Protein AF-A0A6N3CL19-F1 (afdb_monomer)

Foldseek 3Di:
DAQDLLNDDPVRNVCLVVLHFDKDKDKDFDADPVRHTPPPPPDPDPDRIDMDIDGLVCLCVVQVVDDDDPVSNVRSVVVNSHYYDSVDDDDPVSVVVSVCSVCVPPDVVVVVVVVVVVVCCCVVPVLVVVLVVLVVVCVVVVHDFDKDWDQDPPPRDIDIDTDSVVSCCVVPPD

pLDDT: mean 84.73, std 9.91, range [48.44, 96.06]

Mean predicted aligned error: 12.78 Å

Structure (mmCIF, N/CA/C/O backbone):
data_AF-A0A6N3CL19-F1
#
_entry.id   AF-A0A6N3CL19-F1
#
loop_
_atom_site.group_PDB
_atom_site.id
_atom_site.type_symbol
_atom_site.label_atom_id
_atom_site.label_alt_id
_atom_site.label_comp_id
_atom_site.label_asym_id
_atom_site.label_entity_id
_atom_site.label_seq_id
_atom_site.pdbx_PDB_ins_code
_atom_site.Cartn_x
_atom_site.Cartn_y
_atom_site.Cartn_z
_atom_site.occupancy
_atom_site.B_iso_or_equiv
_atom_site.auth_seq_id
_atom_site.auth_comp_id
_atom_site.auth_asym_id
_atom_site.auth_atom_id
_atom_site.pdbx_PDB_model_num
ATOM 1 N N . MET A 1 1 ? 19.481 2.652 -10.057 1.00 62.16 1 MET A N 1
ATOM 2 C CA . MET A 1 1 ? 19.976 1.278 -9.826 1.00 62.16 1 MET A CA 1
ATOM 3 C C . MET A 1 1 ? 18.760 0.384 -9.927 1.00 62.16 1 MET A C 1
ATOM 5 O O . MET A 1 1 ? 17.773 0.725 -9.287 1.00 62.16 1 MET A O 1
ATOM 9 N N . LYS A 1 2 ? 18.801 -0.671 -10.753 1.00 81.31 2 LYS A N 1
ATOM 10 C CA . LYS A 1 2 ? 17.623 -1.513 -11.008 1.00 81.31 2 LYS A CA 1
ATOM 11 C C . LYS A 1 2 ? 17.174 -2.176 -9.717 1.00 81.31 2 LYS A C 1
ATOM 13 O O . LYS A 1 2 ? 17.989 -2.831 -9.064 1.00 81.31 2 LYS A O 1
ATOM 18 N N . LYS A 1 3 ? 15.902 -1.977 -9.376 1.00 84.69 3 LYS A N 1
ATOM 19 C CA . LYS A 1 3 ? 15.283 -2.541 -8.180 1.00 84.69 3 LYS A CA 1
ATOM 20 C C . LYS A 1 3 ? 15.328 -4.067 -8.266 1.00 84.69 3 LYS A C 1
ATOM 22 O O . LYS A 1 3 ? 14.957 -4.630 -9.297 1.00 84.69 3 LYS A O 1
ATOM 27 N N . GLN A 1 4 ? 15.846 -4.721 -7.230 1.00 90.12 4 GLN A N 1
ATOM 28 C CA . GLN A 1 4 ? 15.968 -6.178 -7.166 1.00 90.12 4 GLN A CA 1
ATOM 29 C C . GLN A 1 4 ? 14.757 -6.797 -6.460 1.00 90.12 4 GLN A C 1
ATOM 31 O O . GLN A 1 4 ? 13.975 -6.102 -5.819 1.00 90.12 4 GLN A O 1
ATOM 36 N N . LEU A 1 5 ? 14.623 -8.126 -6.543 1.00 90.38 5 LEU A N 1
ATOM 37 C CA . LEU A 1 5 ? 13.527 -8.871 -5.910 1.00 90.38 5 LEU A CA 1
ATOM 38 C C . LEU A 1 5 ? 13.404 -8.583 -4.405 1.00 90.38 5 LEU A C 1
ATOM 40 O O . LEU A 1 5 ? 12.307 -8.364 -3.908 1.00 90.38 5 LEU A O 1
ATOM 44 N N . PHE A 1 6 ? 14.527 -8.551 -3.685 1.00 91.56 6 PHE A N 1
ATOM 45 C CA . PHE A 1 6 ? 14.545 -8.310 -2.237 1.00 91.56 6 PHE A CA 1
ATOM 46 C C . PHE A 1 6 ? 14.320 -6.841 -1.851 1.00 91.56 6 PHE A C 1
ATOM 48 O O . PHE A 1 6 ? 14.106 -6.558 -0.678 1.00 91.56 6 PHE A O 1
ATOM 55 N N . ASP A 1 7 ? 14.313 -5.927 -2.826 1.00 89.81 7 ASP A N 1
ATOM 56 C CA . ASP A 1 7 ? 14.002 -4.511 -2.608 1.00 89.81 7 ASP A CA 1
ATOM 57 C C . ASP A 1 7 ? 12.496 -4.219 -2.755 1.00 89.81 7 ASP A C 1
ATOM 59 O O . ASP A 1 7 ? 12.067 -3.079 -2.559 1.00 89.81 7 ASP A O 1
ATOM 63 N N . LEU A 1 8 ? 11.687 -5.207 -3.161 1.00 88.62 8 LEU A N 1
ATOM 64 C CA . LEU A 1 8 ? 10.243 -5.044 -3.328 1.00 88.62 8 LEU A CA 1
ATOM 65 C C . LEU A 1 8 ? 9.531 -4.935 -1.983 1.00 88.62 8 LEU A C 1
ATOM 67 O O . LEU A 1 8 ? 9.818 -5.686 -1.049 1.00 88.62 8 LEU A O 1
ATOM 71 N N . THR A 1 9 ? 8.533 -4.058 -1.912 1.00 89.69 9 THR A N 1
ATOM 72 C CA . THR A 1 9 ? 7.544 -4.088 -0.830 1.00 89.69 9 THR A CA 1
ATOM 73 C C . THR A 1 9 ? 6.651 -5.324 -0.958 1.00 89.69 9 THR A C 1
ATOM 75 O O . THR A 1 9 ? 6.574 -5.950 -2.016 1.00 89.69 9 THR A O 1
ATOM 78 N N . ILE A 1 10 ? 5.926 -5.665 0.113 1.00 86.44 10 ILE A N 1
ATOM 79 C CA . ILE A 1 10 ? 4.959 -6.777 0.096 1.00 86.44 10 ILE A CA 1
ATOM 80 C C . ILE A 1 10 ? 3.897 -6.561 -0.993 1.00 86.44 10 ILE A C 1
ATOM 82 O O . ILE A 1 10 ? 3.497 -7.514 -1.659 1.00 86.44 10 ILE A O 1
ATOM 86 N N . GLU A 1 11 ? 3.463 -5.318 -1.202 1.00 86.25 11 GLU A N 1
ATOM 87 C CA . GLU A 1 11 ? 2.493 -4.955 -2.238 1.00 86.25 11 GLU A CA 1
ATOM 88 C C . GLU A 1 11 ? 3.056 -5.175 -3.647 1.00 86.25 11 GLU A C 1
ATOM 90 O O . GLU A 1 11 ? 2.418 -5.832 -4.472 1.00 86.25 11 GLU A O 1
ATOM 95 N N . GLU A 1 12 ? 4.272 -4.696 -3.915 1.00 86.12 12 GLU A N 1
ATOM 96 C CA . GLU A 1 12 ? 4.930 -4.877 -5.212 1.00 86.12 12 GLU A CA 1
ATOM 97 C C . GLU A 1 12 ? 5.201 -6.358 -5.494 1.00 86.12 12 GLU A C 1
ATOM 99 O O . GLU A 1 12 ? 4.918 -6.846 -6.585 1.00 86.12 12 GLU A O 1
ATOM 104 N N . PHE A 1 13 ? 5.685 -7.103 -4.498 1.00 89.12 13 PHE A N 1
ATOM 105 C CA . PHE A 1 13 ? 5.907 -8.541 -4.616 1.00 89.12 13 PHE A CA 1
ATOM 106 C C . PHE A 1 13 ? 4.602 -9.306 -4.878 1.00 89.12 13 PHE A C 1
ATOM 108 O O . PHE A 1 13 ? 4.554 -10.172 -5.750 1.00 89.12 13 PHE A O 1
ATOM 115 N N . THR A 1 14 ? 3.519 -8.958 -4.177 1.00 86.19 14 THR A N 1
ATOM 116 C CA . THR A 1 14 ? 2.190 -9.549 -4.410 1.00 86.19 14 THR A CA 1
ATOM 117 C C . THR A 1 14 ? 1.690 -9.241 -5.819 1.00 86.19 14 THR A C 1
ATOM 119 O O . THR A 1 14 ? 1.137 -10.117 -6.480 1.00 86.19 14 THR A O 1
ATOM 122 N N . SER A 1 15 ? 1.935 -8.023 -6.302 1.00 84.31 15 SER A N 1
ATOM 123 C CA . SER A 1 15 ? 1.585 -7.603 -7.660 1.00 84.31 15 SER A CA 1
ATOM 124 C C . SER A 1 15 ? 2.305 -8.461 -8.708 1.00 84.31 15 SER A C 1
ATOM 126 O O . SER A 1 15 ? 1.658 -8.983 -9.613 1.00 84.31 15 SER A O 1
ATOM 128 N N . VAL A 1 16 ? 3.602 -8.739 -8.517 1.00 88.50 16 VAL A N 1
ATOM 129 C CA . VAL A 1 16 ? 4.371 -9.665 -9.373 1.00 88.50 16 VAL A CA 1
ATOM 130 C C . VAL A 1 16 ? 3.780 -11.083 -9.357 1.00 88.50 16 VAL A C 1
ATOM 132 O O . VAL A 1 16 ? 3.646 -11.702 -10.408 1.00 88.50 16 VAL A O 1
ATOM 135 N N . LEU A 1 17 ? 3.383 -11.607 -8.191 1.00 86.44 17 LEU A N 1
ATOM 136 C CA . LEU A 1 17 ? 2.786 -12.951 -8.088 1.00 86.44 17 LEU A CA 1
ATOM 137 C C . LEU A 1 17 ? 1.425 -13.081 -8.782 1.00 86.44 17 LEU A C 1
ATOM 139 O O . LEU A 1 17 ? 1.060 -14.177 -9.209 1.00 86.44 17 LEU A O 1
ATOM 143 N N . LEU A 1 18 ? 0.668 -11.988 -8.852 1.00 85.88 18 LEU A N 1
ATOM 144 C CA . LEU A 1 18 ? -0.665 -11.943 -9.450 1.00 85.88 18 LEU A CA 1
ATOM 145 C C . LEU A 1 18 ? -0.651 -11.520 -10.925 1.00 85.88 18 LEU A C 1
ATOM 147 O O . LEU A 1 18 ? -1.726 -11.358 -11.499 1.00 85.88 18 LEU A O 1
ATOM 151 N N . ASP A 1 19 ? 0.533 -11.341 -11.523 1.00 83.06 19 ASP A N 1
ATOM 152 C CA . ASP A 1 19 ? 0.699 -10.779 -12.872 1.00 83.06 19 ASP A CA 1
ATOM 153 C C . ASP A 1 19 ? -0.009 -9.415 -13.021 1.00 83.06 19 ASP A C 1
ATOM 155 O O . ASP A 1 19 ? -0.608 -9.075 -14.041 1.00 83.06 19 ASP A O 1
ATOM 159 N N . TYR A 1 20 ? 0.018 -8.632 -11.940 1.00 83.44 20 TYR A N 1
ATOM 160 C CA . TYR A 1 20 ? -0.550 -7.296 -11.873 1.00 83.44 20 TYR A CA 1
ATOM 161 C C . TYR A 1 20 ? 0.582 -6.273 -11.945 1.00 83.44 20 TYR A C 1
ATOM 163 O O . TYR A 1 20 ? 1.428 -6.201 -11.057 1.00 83.44 20 TYR A O 1
ATOM 171 N N . GLN A 1 21 ? 0.613 -5.474 -13.010 1.00 83.50 21 GLN A N 1
ATOM 172 C CA . GLN A 1 21 ? 1.637 -4.444 -13.181 1.00 83.50 21 GLN A CA 1
ATOM 173 C C . GLN A 1 21 ? 1.101 -3.077 -12.749 1.00 83.50 21 GLN A C 1
ATOM 175 O O . GLN A 1 21 ? -0.001 -2.701 -13.164 1.00 83.50 21 GLN A O 1
ATOM 180 N N . PRO A 1 22 ? 1.862 -2.296 -11.962 1.00 84.12 22 PRO A N 1
ATOM 181 C CA . PRO A 1 22 ? 1.467 -0.934 -11.645 1.00 84.12 22 PRO A CA 1
ATOM 182 C C . PRO A 1 22 ? 1.452 -0.073 -12.911 1.00 84.12 22 PRO A C 1
ATOM 184 O O . PRO A 1 22 ? 2.225 -0.284 -13.851 1.00 84.12 22 PRO A O 1
ATOM 187 N N . THR A 1 23 ? 0.584 0.937 -12.919 1.00 88.94 23 THR A N 1
ATOM 188 C CA . THR A 1 23 ? 0.636 1.980 -13.947 1.00 88.94 23 THR A CA 1
ATOM 189 C C . THR A 1 23 ? 1.804 2.906 -13.637 1.00 88.94 23 THR A C 1
ATOM 191 O O . THR A 1 23 ? 1.820 3.569 -12.604 1.00 88.94 23 THR A O 1
ATOM 194 N N . LEU A 1 24 ? 2.779 2.937 -14.536 1.00 88.62 24 LEU A N 1
ATOM 195 C CA . LEU A 1 24 ? 3.920 3.835 -14.487 1.00 88.62 24 LEU A CA 1
ATOM 196 C C . LEU A 1 24 ? 3.595 5.119 -15.253 1.00 88.62 24 LEU A C 1
ATOM 198 O O . LEU A 1 24 ? 2.900 5.085 -16.271 1.00 88.62 24 LEU A O 1
ATOM 202 N N . GLU A 1 25 ? 4.121 6.242 -14.774 1.00 89.75 25 GLU A N 1
ATOM 203 C CA . GLU A 1 25 ? 3.965 7.553 -15.400 1.00 89.75 25 GLU A CA 1
ATOM 204 C C . GLU A 1 25 ? 5.341 8.164 -15.671 1.00 89.75 25 GLU A C 1
ATOM 206 O O . GLU A 1 25 ? 6.195 8.209 -14.786 1.00 89.75 25 GLU A O 1
ATOM 211 N N . LEU A 1 26 ? 5.552 8.625 -16.905 1.00 85.69 26 LEU A N 1
ATOM 212 C CA . LEU A 1 26 ? 6.765 9.323 -17.312 1.00 85.69 26 LEU A CA 1
ATOM 213 C C . LEU A 1 26 ? 6.391 10.585 -18.089 1.00 85.69 26 LEU A C 1
ATOM 215 O O . LEU A 1 26 ? 5.736 10.501 -19.130 1.00 85.69 26 LEU A O 1
ATOM 219 N N . SER A 1 27 ? 6.862 11.731 -17.603 1.00 84.94 27 SER A N 1
ATOM 220 C CA . SER A 1 27 ? 6.731 13.027 -18.271 1.00 84.94 27 SER A CA 1
ATOM 221 C C 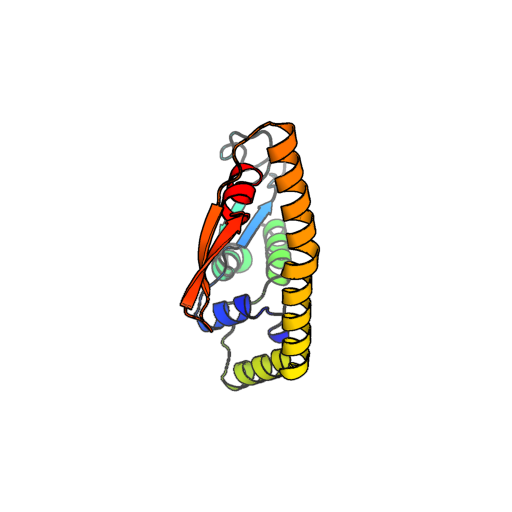. SER A 1 27 ? 8.060 13.442 -18.891 1.00 84.94 27 SER A C 1
ATOM 223 O O . SER A 1 27 ? 9.112 13.317 -18.262 1.00 84.94 27 SER A O 1
ATOM 225 N N . PHE A 1 28 ? 8.031 13.901 -20.141 1.00 78.94 28 PHE A N 1
ATOM 226 C CA . PHE A 1 28 ? 9.220 14.397 -20.834 1.00 78.94 28 PHE A CA 1
ATOM 227 C C . PHE A 1 28 ? 8.880 15.432 -21.908 1.00 78.94 28 PHE A C 1
ATOM 229 O O . PHE A 1 28 ? 7.806 15.413 -22.510 1.00 78.94 28 PHE A O 1
ATOM 236 N N . CYS A 1 29 ? 9.841 16.309 -22.198 1.00 78.94 29 CYS A N 1
ATOM 237 C CA . CYS A 1 29 ? 9.750 17.283 -23.282 1.00 78.94 29 CYS A CA 1
ATOM 238 C C . CYS A 1 29 ? 10.356 16.707 -24.572 1.00 78.94 29 CYS A C 1
ATOM 240 O O . CYS A 1 29 ? 11.391 16.039 -24.540 1.00 78.94 29 CYS A O 1
ATOM 242 N N . CYS A 1 30 ? 9.747 16.982 -25.727 1.00 72.81 30 CYS A N 1
ATOM 243 C CA . CYS A 1 30 ? 10.275 16.580 -27.033 1.00 72.81 30 CYS A CA 1
ATOM 244 C C . CYS A 1 30 ? 10.461 17.794 -27.934 1.00 72.81 30 CYS A C 1
ATOM 246 O O . CYS A 1 30 ? 9.495 18.496 -28.221 1.00 72.81 30 CYS A O 1
ATOM 248 N N . TYR A 1 31 ? 11.681 17.982 -28.434 1.00 75.50 31 TYR A N 1
ATOM 249 C CA . TYR A 1 31 ? 12.041 19.078 -29.329 1.00 75.50 31 TYR A CA 1
ATOM 250 C C . TYR A 1 31 ? 12.504 18.542 -30.686 1.00 75.50 31 TYR A C 1
ATOM 252 O O . TYR A 1 31 ? 13.150 17.495 -30.761 1.00 75.50 31 TYR A O 1
ATOM 260 N N . ASP A 1 32 ? 12.153 19.247 -31.761 1.00 75.69 32 ASP A N 1
ATOM 261 C CA . ASP A 1 32 ? 12.652 18.970 -33.107 1.00 75.69 32 ASP A CA 1
ATOM 262 C C . ASP A 1 32 ? 14.110 19.433 -33.263 1.00 75.69 32 ASP A C 1
ATOM 264 O O . ASP A 1 32 ? 14.690 20.068 -32.381 1.00 75.69 32 ASP A O 1
ATOM 268 N N . GLU A 1 33 ? 14.721 19.139 -34.412 1.00 75.94 33 GLU A N 1
ATOM 269 C CA . GLU A 1 33 ? 16.108 19.535 -34.710 1.00 75.94 33 GLU A CA 1
ATOM 270 C C . GLU A 1 33 ? 16.331 21.059 -34.705 1.00 75.94 33 GLU A C 1
ATOM 272 O O . GLU A 1 33 ? 17.468 21.525 -34.653 1.00 75.94 33 GLU A O 1
ATOM 277 N N . LYS A 1 34 ? 15.254 21.847 -34.770 1.00 79.81 34 LYS A N 1
ATOM 278 C CA . LYS A 1 34 ? 15.266 23.312 -34.734 1.00 79.81 34 LYS A CA 1
ATOM 279 C C . LYS A 1 34 ? 14.952 23.856 -33.333 1.00 79.81 34 LYS A C 1
ATOM 281 O O . LYS A 1 34 ? 14.892 25.073 -33.175 1.00 79.81 34 LYS A O 1
ATOM 286 N N . GLY A 1 35 ? 14.770 22.984 -32.338 1.00 71.31 35 GLY A N 1
ATOM 287 C CA . GLY A 1 35 ? 14.434 23.339 -30.962 1.00 71.31 35 GLY A CA 1
ATOM 288 C C . GLY A 1 35 ? 12.957 23.667 -30.731 1.00 71.31 35 GLY A C 1
ATOM 289 O O . GLY A 1 35 ? 12.623 24.210 -29.684 1.00 71.31 35 GLY A O 1
ATOM 290 N N . ASN A 1 36 ? 12.060 23.366 -31.675 1.00 74.69 36 ASN A N 1
ATOM 291 C CA . ASN A 1 36 ? 10.623 23.568 -31.486 1.00 74.69 36 ASN A CA 1
ATOM 292 C C . ASN A 1 36 ? 9.999 22.369 -30.776 1.00 74.69 36 ASN A C 1
ATOM 294 O O . ASN A 1 36 ? 10.254 21.223 -31.142 1.00 74.69 36 ASN A O 1
ATOM 298 N N . PHE A 1 37 ? 9.120 22.630 -29.812 1.00 70.25 37 PHE A N 1
ATOM 299 C CA . PHE A 1 37 ? 8.378 21.585 -29.117 1.00 70.25 37 PHE A CA 1
ATOM 300 C C . PHE A 1 37 ? 7.458 20.799 -30.072 1.00 70.25 37 PHE A C 1
ATOM 302 O O . PHE A 1 37 ? 6.613 21.380 -30.759 1.00 70.25 37 PHE A O 1
ATOM 309 N N . ILE A 1 38 ? 7.617 19.472 -30.109 1.00 67.12 38 ILE A N 1
ATOM 310 C CA . ILE A 1 38 ? 6.979 18.573 -31.090 1.00 67.12 38 ILE A CA 1
ATOM 311 C C . ILE A 1 38 ? 5.493 18.317 -30.775 1.00 67.12 38 ILE A C 1
ATOM 313 O O . ILE A 1 38 ? 4.726 18.032 -31.690 1.00 67.12 38 ILE A O 1
ATOM 317 N N . ASN A 1 39 ? 5.045 18.482 -29.523 1.00 61.69 39 ASN A N 1
ATOM 318 C CA . ASN A 1 39 ? 3.693 18.097 -29.082 1.00 61.69 39 ASN A CA 1
ATOM 319 C C . ASN A 1 39 ? 2.790 19.265 -28.651 1.00 61.69 39 ASN A C 1
ATOM 321 O O . ASN A 1 39 ? 1.880 19.091 -27.845 1.00 61.69 39 ASN A O 1
ATOM 325 N N . LYS A 1 40 ? 2.963 20.447 -29.255 1.00 53.50 40 LYS A N 1
ATOM 326 C CA . LYS A 1 40 ? 2.158 21.659 -28.985 1.00 53.50 40 LYS A CA 1
ATOM 327 C C . LYS A 1 40 ? 0.636 21.525 -29.215 1.00 53.50 40 LYS A C 1
ATOM 329 O O . LYS A 1 40 ? -0.085 22.476 -28.960 1.00 53.50 40 LYS A O 1
ATOM 334 N N . GLN A 1 41 ? 0.151 20.404 -29.762 1.00 49.31 41 GLN A N 1
ATOM 335 C CA . GLN A 1 41 ? -1.259 20.191 -30.135 1.00 49.31 41 GLN A CA 1
ATOM 336 C C . GLN A 1 41 ? -2.054 19.304 -29.159 1.00 49.31 41 GLN A C 1
ATOM 338 O O . GLN A 1 41 ? -3.243 19.105 -29.386 1.00 49.31 41 GLN A O 1
ATOM 343 N N . ILE A 1 42 ? -1.424 18.735 -28.122 1.00 51.56 42 ILE A N 1
ATOM 344 C CA . ILE A 1 42 ? -2.080 17.770 -27.211 1.00 51.56 42 ILE A CA 1
ATOM 345 C C . ILE A 1 42 ? -2.366 18.381 -25.831 1.00 51.56 42 ILE A C 1
ATOM 347 O O . ILE A 1 42 ? -3.273 17.928 -25.138 1.00 51.56 42 ILE A O 1
ATOM 351 N N . THR A 1 43 ? -1.642 19.427 -25.444 1.00 48.44 43 THR A N 1
ATOM 352 C CA . THR A 1 43 ? -1.803 20.098 -24.157 1.00 48.44 43 THR A CA 1
ATOM 353 C C . THR A 1 43 ? -2.340 21.515 -24.369 1.00 48.44 43 THR A C 1
ATOM 355 O O . THR A 1 43 ? -1.680 22.357 -24.968 1.00 48.44 43 THR A O 1
ATOM 358 N N . ASP A 1 44 ? -3.547 21.787 -23.862 1.00 51.03 44 ASP A N 1
ATOM 359 C CA . ASP A 1 44 ? -4.115 23.147 -23.748 1.00 51.03 44 ASP A CA 1
ATOM 360 C C . ASP A 1 44 ? -3.414 23.982 -22.647 1.00 51.03 44 ASP A C 1
ATOM 362 O O . ASP A 1 44 ? -3.819 25.106 -22.346 1.00 51.03 44 ASP A O 1
ATOM 366 N N . SER A 1 45 ? -2.380 23.428 -22.008 1.00 51.78 45 SER A N 1
ATOM 367 C CA . SER A 1 45 ? -1.620 24.025 -20.911 1.00 51.78 45 SER A CA 1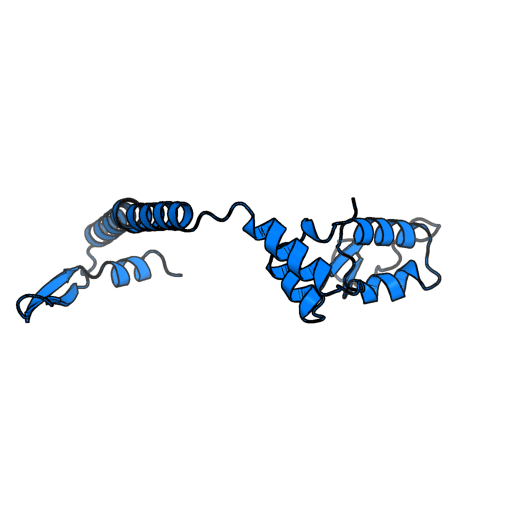
ATOM 368 C C . SER A 1 45 ? -0.315 24.664 -21.392 1.00 51.78 45 SER A C 1
ATOM 370 O O . SER A 1 45 ? 0.304 24.206 -22.349 1.00 51.78 45 SER A O 1
ATOM 372 N N . GLU A 1 46 ? 0.127 25.708 -20.685 1.00 55.06 46 GLU A N 1
ATOM 373 C CA . GLU A 1 46 ? 1.386 26.434 -20.932 1.00 55.06 46 GLU A CA 1
ATOM 374 C C . GLU A 1 46 ? 2.651 25.568 -20.736 1.00 55.06 46 GLU A C 1
ATOM 376 O O . GLU A 1 46 ? 3.741 25.979 -21.134 1.00 55.06 46 GLU A O 1
ATOM 381 N N . ASP A 1 47 ? 2.504 24.364 -20.176 1.00 55.56 47 ASP A N 1
ATOM 382 C CA . ASP A 1 47 ? 3.599 23.439 -19.893 1.00 55.56 47 ASP A CA 1
ATOM 383 C C . ASP A 1 47 ? 3.947 22.557 -21.109 1.00 55.56 47 ASP A C 1
ATOM 385 O O . ASP A 1 47 ? 3.133 21.775 -21.612 1.00 55.56 47 ASP A O 1
ATOM 389 N N . GLU A 1 48 ? 5.197 22.670 -21.573 1.00 67.12 48 GLU A N 1
ATOM 390 C CA . GLU A 1 48 ? 5.794 21.886 -22.666 1.00 67.12 48 GLU A CA 1
ATOM 391 C C . GLU A 1 48 ? 6.151 20.450 -22.227 1.00 67.12 48 GLU A C 1
ATOM 393 O O . GLU A 1 48 ? 7.281 19.994 -22.406 1.00 67.12 48 GLU A O 1
ATOM 398 N N . GLU A 1 49 ? 5.207 19.702 -21.657 1.00 72.00 49 GLU A N 1
ATOM 399 C CA . GLU A 1 49 ? 5.443 18.328 -21.197 1.00 72.00 49 GLU A CA 1
ATOM 400 C C . GLU A 1 49 ? 4.474 17.319 -21.814 1.00 72.00 49 GLU A C 1
ATOM 402 O O . GLU A 1 49 ? 3.286 17.568 -22.006 1.00 72.00 49 GLU A O 1
ATOM 407 N N . VAL A 1 50 ? 5.007 16.143 -22.145 1.00 75.31 50 VAL A N 1
ATOM 408 C CA . VAL A 1 50 ? 4.237 14.995 -22.624 1.00 75.31 50 VAL A CA 1
ATOM 409 C C . VAL A 1 50 ? 4.273 13.932 -21.543 1.00 75.31 50 VAL A C 1
ATOM 411 O O . VAL A 1 50 ? 5.334 13.373 -21.270 1.00 75.31 50 VAL A O 1
ATOM 414 N N . THR A 1 51 ? 3.115 13.622 -20.968 1.00 82.44 51 THR A N 1
ATOM 415 C CA . THR A 1 51 ? 2.969 12.539 -19.993 1.00 82.44 51 THR A CA 1
ATOM 416 C C . THR A 1 51 ? 2.483 11.271 -20.678 1.00 82.44 51 THR A C 1
ATOM 418 O O . THR A 1 51 ? 1.447 11.257 -21.344 1.00 82.44 51 THR A O 1
ATOM 421 N N . VAL A 1 52 ? 3.223 10.182 -20.492 1.00 83.31 52 VAL A N 1
ATOM 422 C CA . VAL A 1 52 ? 2.851 8.843 -20.953 1.00 83.31 52 VAL A CA 1
ATOM 423 C C . VAL A 1 52 ? 2.575 7.969 -19.738 1.00 83.31 52 VAL A C 1
ATOM 425 O O . VAL A 1 52 ? 3.334 7.984 -18.770 1.00 83.31 52 VAL A O 1
ATOM 428 N N . ARG A 1 53 ? 1.489 7.195 -19.803 1.00 88.94 53 ARG A N 1
ATOM 429 C CA . ARG A 1 53 ? 1.093 6.222 -18.782 1.00 88.94 53 ARG A CA 1
ATOM 430 C C . ARG A 1 53 ? 1.017 4.832 -19.394 1.00 88.94 53 ARG A C 1
ATOM 432 O O . ARG A 1 53 ? 0.508 4.687 -20.505 1.00 88.94 53 ARG A O 1
ATOM 439 N N . GLY A 1 54 ? 1.492 3.826 -18.674 1.00 88.94 54 GLY A N 1
ATOM 440 C CA . GLY A 1 54 ? 1.467 2.435 -19.127 1.00 88.94 54 GLY A CA 1
ATOM 441 C C . GLY A 1 54 ? 2.164 1.500 -18.150 1.00 88.94 54 GLY A C 1
ATOM 442 O O . GLY A 1 54 ? 2.708 1.941 -17.140 1.00 88.94 54 GLY A O 1
ATOM 443 N N . THR A 1 55 ? 2.149 0.204 -18.434 1.00 90.06 55 THR A N 1
ATOM 444 C CA . THR A 1 55 ? 2.867 -0.793 -17.629 1.00 90.06 55 THR A CA 1
ATOM 445 C C . THR A 1 55 ? 4.359 -0.826 -17.966 1.00 90.06 55 THR A C 1
ATOM 447 O O . THR A 1 55 ? 4.803 -0.253 -18.966 1.00 90.06 55 THR A O 1
ATOM 450 N N . TYR A 1 56 ? 5.155 -1.539 -17.162 1.00 88.12 56 TYR A N 1
ATOM 451 C CA . TYR A 1 56 ? 6.568 -1.776 -17.473 1.00 88.12 56 TYR A CA 1
ATOM 452 C C . TYR A 1 56 ? 6.736 -2.366 -18.881 1.00 88.12 56 TYR A C 1
ATOM 454 O O . TYR A 1 56 ? 7.526 -1.859 -19.687 1.00 88.12 56 TYR A O 1
ATOM 462 N N . SER A 1 57 ? 5.937 -3.386 -19.207 1.00 87.75 57 SER A N 1
ATOM 463 C CA . SER A 1 57 ? 5.973 -4.046 -20.512 1.00 87.75 57 SER A CA 1
ATOM 464 C C . SER A 1 57 ? 5.536 -3.109 -21.643 1.00 87.75 57 SER A C 1
ATOM 466 O O . SER A 1 57 ? 6.098 -3.187 -22.740 1.00 87.75 57 SER A O 1
ATOM 468 N N . ASP A 1 58 ? 4.584 -2.196 -21.410 1.00 89.75 58 ASP A N 1
ATOM 469 C CA . ASP A 1 58 ? 4.184 -1.189 -22.403 1.00 89.75 58 ASP A CA 1
ATOM 470 C C . ASP A 1 58 ? 5.358 -0.272 -22.754 1.00 89.75 58 ASP A C 1
ATOM 472 O O . ASP A 1 58 ? 5.691 -0.113 -23.933 1.00 89.75 58 ASP A O 1
ATOM 476 N N . PHE A 1 59 ? 6.042 0.273 -21.743 1.00 87.94 59 PHE A N 1
ATOM 477 C CA . PHE A 1 59 ? 7.211 1.130 -21.947 1.00 87.94 59 PHE A CA 1
ATOM 478 C C . PHE A 1 59 ? 8.353 0.381 -22.645 1.00 87.94 59 PHE A C 1
ATOM 480 O O . PHE A 1 59 ? 8.930 0.886 -23.616 1.00 87.94 59 PHE A O 1
ATOM 487 N N . TYR A 1 60 ? 8.655 -0.845 -22.207 1.00 85.94 60 TYR A N 1
ATOM 488 C CA . TYR A 1 60 ? 9.698 -1.669 -22.815 1.00 85.94 60 TYR A CA 1
ATOM 489 C C . TYR A 1 60 ? 9.406 -1.946 -24.299 1.00 85.94 60 TYR A C 1
ATOM 491 O O . TYR A 1 60 ? 10.257 -1.734 -25.173 1.00 85.94 60 TYR A O 1
ATOM 499 N N . ASN A 1 61 ? 8.182 -2.376 -24.617 1.00 86.94 61 ASN A N 1
ATOM 500 C CA . ASN A 1 61 ? 7.795 -2.726 -25.981 1.00 86.94 61 ASN A CA 1
ATOM 501 C C . ASN A 1 61 ? 7.661 -1.501 -26.898 1.00 86.94 61 ASN A C 1
ATOM 503 O O . ASN A 1 61 ? 8.025 -1.585 -28.076 1.00 86.94 61 ASN A O 1
ATOM 507 N N . ALA A 1 62 ? 7.147 -0.379 -26.390 1.00 83.69 62 ALA A N 1
ATOM 508 C CA . ALA A 1 62 ? 6.915 0.827 -27.180 1.00 83.69 62 ALA A CA 1
ATOM 509 C C . ALA A 1 62 ? 8.206 1.606 -27.464 1.00 83.69 62 ALA A C 1
ATOM 511 O O . ALA A 1 62 ? 8.401 2.046 -28.598 1.00 83.69 62 ALA A O 1
ATOM 512 N N . PHE A 1 63 ? 9.096 1.739 -26.476 1.00 82.00 63 PHE A N 1
ATOM 513 C CA . PHE A 1 63 ? 10.252 2.634 -26.572 1.00 82.00 63 PHE A CA 1
ATOM 514 C C . PHE A 1 63 ? 11.595 1.910 -26.652 1.00 82.00 63 PHE A C 1
ATOM 516 O O . PHE A 1 63 ? 12.513 2.419 -27.283 1.00 82.00 63 PHE A O 1
ATOM 523 N N . LEU A 1 64 ? 11.764 0.726 -26.057 1.00 80.88 64 LEU A N 1
ATOM 524 C CA . LEU A 1 64 ? 13.074 0.057 -26.070 1.00 80.88 64 LEU A CA 1
ATOM 525 C C . LEU A 1 64 ? 13.214 -0.972 -27.196 1.00 80.88 64 LEU A C 1
ATOM 527 O O . LEU A 1 64 ? 14.296 -1.085 -27.785 1.00 80.88 64 LEU A O 1
ATOM 531 N N . LYS A 1 65 ? 12.132 -1.695 -27.510 1.00 80.06 65 LYS A N 1
ATOM 532 C CA . LYS A 1 65 ? 12.102 -2.748 -28.540 1.00 80.06 65 LYS A CA 1
ATOM 533 C C . LYS A 1 65 ? 11.892 -2.211 -29.958 1.00 80.06 65 LYS A C 1
ATOM 535 O O . LYS A 1 65 ? 12.458 -2.756 -30.905 1.00 80.06 65 LYS A O 1
ATOM 540 N N . LYS A 1 66 ? 11.075 -1.167 -30.125 1.00 76.88 66 LYS A N 1
ATOM 541 C CA . LYS A 1 66 ? 10.824 -0.527 -31.427 1.00 76.88 66 LYS A CA 1
ATOM 542 C C . LYS A 1 66 ? 11.844 0.587 -31.709 1.00 76.88 66 LYS A C 1
ATOM 544 O O . LYS A 1 66 ? 12.402 1.150 -30.768 1.00 76.88 66 LYS A O 1
ATOM 549 N N . PRO A 1 67 ? 12.104 0.926 -32.987 1.00 70.19 67 PRO A N 1
ATOM 550 C CA . PRO A 1 67 ? 12.932 2.077 -33.330 1.00 70.19 67 PRO A CA 1
ATOM 551 C C . PRO A 1 67 ? 12.327 3.361 -32.752 1.00 70.19 67 PRO A C 1
ATOM 553 O O . PRO A 1 67 ? 11.174 3.681 -33.036 1.00 70.19 67 PRO A O 1
ATOM 556 N N . CYS A 1 68 ? 13.103 4.095 -31.962 1.00 71.38 68 CYS A N 1
ATOM 557 C CA . CYS A 1 68 ? 12.725 5.392 -31.411 1.00 71.38 68 CYS A CA 1
ATOM 558 C C . CYS A 1 68 ? 13.945 6.327 -31.384 1.00 71.38 68 CYS A C 1
ATOM 560 O O . CYS A 1 68 ? 15.072 5.904 -31.658 1.00 71.38 68 CYS A O 1
ATOM 562 N N . ASN A 1 69 ? 13.718 7.605 -31.073 1.00 78.69 69 ASN A N 1
ATOM 563 C CA . ASN A 1 69 ? 14.791 8.580 -30.885 1.00 78.69 69 ASN A CA 1
ATOM 564 C C . ASN A 1 69 ? 15.731 8.134 -29.745 1.00 78.69 69 ASN A C 1
ATOM 566 O O . ASN A 1 69 ? 15.258 7.763 -28.672 1.00 78.69 69 ASN A O 1
ATOM 570 N N . ASN A 1 70 ? 17.050 8.202 -29.958 1.00 79.75 70 ASN A N 1
ATOM 571 C CA . ASN A 1 70 ? 18.045 7.743 -28.980 1.00 79.75 70 ASN A CA 1
ATOM 572 C C . ASN A 1 70 ? 17.927 8.442 -27.614 1.00 79.75 70 ASN A C 1
ATOM 574 O O . ASN A 1 70 ? 18.087 7.776 -26.597 1.00 79.75 70 ASN A O 1
ATOM 578 N N . GLY A 1 71 ? 17.594 9.737 -27.572 1.00 77.75 71 GLY A N 1
ATOM 579 C CA . GLY A 1 71 ? 17.404 10.470 -26.317 1.00 77.75 71 GLY A CA 1
ATOM 580 C C . GLY A 1 71 ? 16.178 9.988 -25.539 1.00 77.75 71 GLY A C 1
ATOM 581 O O . GLY A 1 71 ? 16.263 9.740 -24.340 1.00 77.75 71 GLY A O 1
ATOM 582 N N . VAL A 1 72 ? 15.058 9.748 -26.231 1.00 79.19 72 VAL A N 1
ATOM 583 C CA . VAL A 1 72 ? 13.856 9.142 -25.623 1.00 79.19 72 VAL A CA 1
ATOM 584 C C . VAL A 1 72 ? 14.161 7.723 -25.143 1.00 79.19 72 VAL A C 1
ATOM 586 O O . VAL A 1 72 ? 13.751 7.334 -24.053 1.00 79.19 72 VAL A O 1
ATOM 589 N N . LYS A 1 73 ? 14.934 6.958 -25.920 1.00 84.00 73 LYS A N 1
ATOM 590 C CA . LYS A 1 73 ? 15.362 5.609 -25.544 1.00 84.00 73 LYS A CA 1
ATOM 591 C C . LYS A 1 73 ? 16.178 5.603 -24.258 1.00 84.00 73 LYS A C 1
ATOM 593 O O . LYS A 1 73 ? 15.937 4.767 -23.395 1.00 84.00 73 LYS A O 1
ATOM 598 N N . GLU A 1 74 ? 17.148 6.504 -24.136 1.00 85.25 74 GLU A N 1
ATOM 599 C CA . GLU A 1 74 ? 17.992 6.625 -22.946 1.00 85.25 74 GLU A CA 1
ATOM 600 C C . GLU A 1 74 ? 17.191 7.093 -21.730 1.00 85.25 74 GLU A C 1
ATOM 602 O O . GLU A 1 74 ? 17.342 6.507 -20.659 1.00 85.25 74 GLU A O 1
ATOM 607 N N . ALA A 1 75 ? 16.287 8.062 -21.903 1.00 84.00 75 ALA A N 1
ATOM 608 C CA . ALA A 1 75 ? 15.402 8.531 -20.839 1.00 84.00 75 ALA A CA 1
ATOM 609 C C . ALA A 1 75 ? 14.479 7.413 -20.327 1.00 84.00 75 ALA A C 1
ATOM 611 O O . ALA A 1 75 ? 14.446 7.137 -19.127 1.00 84.00 75 ALA A O 1
ATOM 612 N N . VAL A 1 76 ? 13.792 6.703 -21.232 1.00 87.12 76 VAL A N 1
ATOM 613 C CA . VAL A 1 76 ? 12.920 5.576 -20.865 1.00 87.12 76 VAL A CA 1
ATOM 614 C C . VAL A 1 76 ? 13.730 4.430 -20.269 1.00 87.12 76 VAL A C 1
ATOM 616 O O . VAL A 1 76 ? 13.293 3.810 -19.307 1.00 87.12 76 VAL A O 1
ATOM 619 N N . LYS A 1 77 ? 14.931 4.150 -20.784 1.00 87.38 77 LYS A N 1
ATOM 620 C CA . LYS A 1 77 ? 15.804 3.129 -20.199 1.00 87.38 77 LYS A CA 1
ATOM 621 C C . LYS A 1 77 ? 16.200 3.491 -18.768 1.00 87.38 77 LYS A C 1
ATOM 623 O O . LYS A 1 77 ? 16.074 2.647 -17.893 1.00 87.38 77 LYS A O 1
ATOM 628 N N . GLY A 1 78 ? 16.630 4.729 -18.521 1.00 87.19 78 GLY A N 1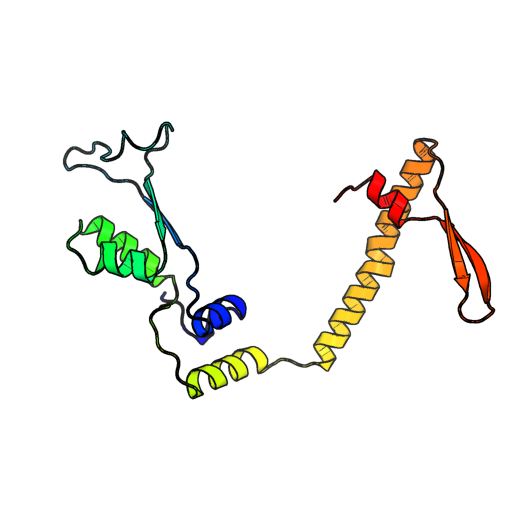
ATOM 629 C CA . GLY A 1 78 ? 16.966 5.199 -17.176 1.00 87.19 78 GLY A CA 1
ATOM 630 C C . GLY A 1 78 ? 15.778 5.123 -16.215 1.00 87.19 78 GLY A C 1
ATOM 631 O O . GLY A 1 78 ? 15.945 4.712 -15.068 1.00 87.19 78 GLY A O 1
ATOM 632 N N . PHE A 1 79 ? 14.578 5.443 -16.707 1.00 88.25 79 PHE A N 1
ATOM 633 C CA . PHE A 1 79 ? 13.328 5.279 -15.970 1.00 88.25 79 PHE A CA 1
ATOM 634 C C . PHE A 1 79 ? 13.030 3.809 -15.646 1.00 88.25 79 PHE A C 1
ATOM 636 O O . PHE A 1 79 ? 12.768 3.470 -14.499 1.00 88.25 79 PHE A O 1
ATOM 643 N N . LEU A 1 80 ? 13.123 2.894 -16.611 1.00 88.31 80 LEU A N 1
ATOM 644 C CA . LEU A 1 80 ? 12.885 1.470 -16.353 1.00 88.31 80 LEU A CA 1
ATOM 645 C C . LEU A 1 80 ? 13.984 0.834 -15.486 1.00 88.31 80 LEU A C 1
ATOM 647 O O . LEU A 1 80 ? 13.695 -0.077 -14.717 1.00 88.31 80 LEU A O 1
ATOM 651 N 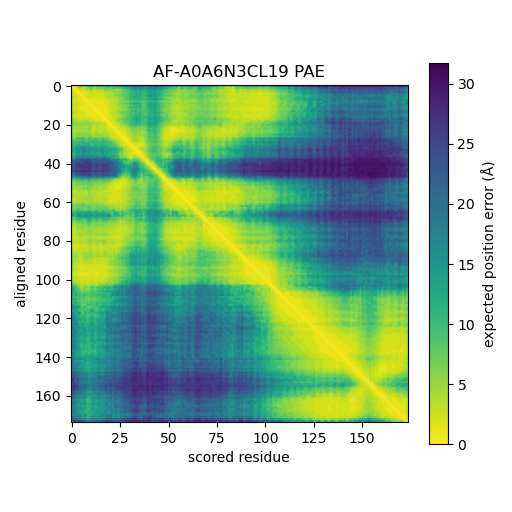N . ASP A 1 81 ? 15.216 1.345 -15.539 1.00 86.69 81 ASP A N 1
ATOM 652 C CA . ASP A 1 81 ? 16.337 0.941 -14.679 1.00 86.69 81 ASP A CA 1
ATOM 653 C C . ASP A 1 81 ? 16.195 1.439 -13.223 1.00 86.69 81 ASP A C 1
ATOM 655 O O . ASP A 1 81 ? 17.058 1.142 -12.392 1.00 86.69 81 ASP A O 1
ATOM 659 N N . SER A 1 82 ? 15.149 2.197 -12.875 1.00 84.81 82 SER A N 1
ATOM 660 C CA . SER A 1 82 ? 14.762 2.459 -11.478 1.00 84.81 82 SER A CA 1
ATOM 661 C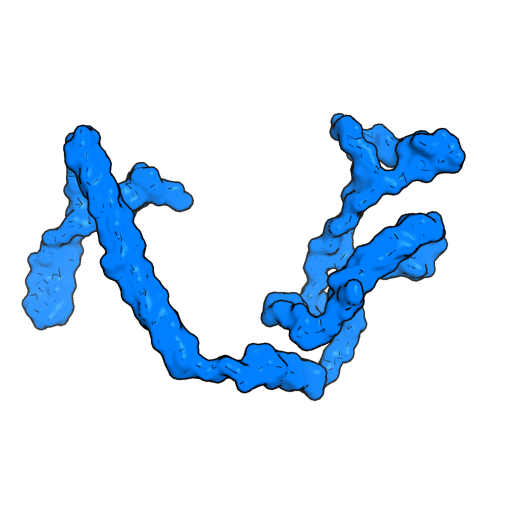 C . SER A 1 82 ? 13.581 1.607 -11.006 1.00 84.81 82 SER A C 1
ATOM 663 O O . SER A 1 82 ? 13.306 1.569 -9.808 1.00 84.81 82 SER A O 1
ATOM 665 N N . HIS A 1 83 ? 12.925 0.883 -11.915 1.00 87.12 83 HIS A N 1
ATOM 666 C CA . HIS A 1 83 ? 11.764 0.048 -11.626 1.00 87.12 83 HIS A CA 1
ATOM 667 C C . HIS A 1 83 ? 12.126 -1.439 -11.622 1.00 87.12 83 HIS A C 1
ATOM 669 O O . HIS A 1 83 ? 13.174 -1.862 -12.122 1.00 87.12 83 HIS A O 1
ATOM 675 N N . PHE A 1 84 ? 11.253 -2.239 -11.014 1.00 88.00 84 PHE A N 1
ATOM 676 C CA . PHE A 1 84 ? 11.367 -3.689 -11.059 1.00 88.00 84 PHE A CA 1
ATOM 677 C C . PHE A 1 84 ? 10.960 -4.232 -12.430 1.00 88.00 84 PHE A C 1
ATOM 679 O O . PHE A 1 84 ? 10.145 -3.639 -13.134 1.00 88.00 84 PHE A O 1
ATOM 686 N N . ASP A 1 85 ? 11.541 -5.368 -12.797 1.00 86.44 85 ASP A N 1
ATOM 687 C CA . ASP A 1 85 ? 11.227 -6.076 -14.031 1.00 86.44 85 ASP A CA 1
ATOM 688 C C . ASP A 1 85 ? 10.010 -6.976 -13.828 1.00 86.44 85 ASP A C 1
ATOM 690 O O . ASP A 1 85 ? 10.131 -8.116 -13.379 1.00 86.44 85 ASP A O 1
ATOM 694 N N . TYR A 1 86 ? 8.828 -6.447 -14.127 1.00 83.50 86 TYR A N 1
ATOM 695 C CA . TYR A 1 86 ? 7.578 -7.178 -13.929 1.00 83.50 86 TYR A CA 1
ATOM 696 C C . TYR A 1 86 ? 7.385 -8.338 -14.923 1.00 83.50 86 TYR A C 1
ATOM 698 O O . TYR A 1 86 ? 6.530 -9.182 -14.686 1.00 83.50 86 TYR A O 1
ATOM 706 N N . ASP A 1 87 ? 8.205 -8.437 -15.979 1.00 80.56 87 ASP A N 1
ATOM 707 C CA . ASP A 1 87 ? 8.208 -9.584 -16.900 1.00 80.56 87 ASP A CA 1
ATOM 708 C C . ASP A 1 87 ? 9.061 -10.762 -16.368 1.00 80.56 87 ASP A C 1
ATOM 710 O O . ASP A 1 87 ? 9.147 -11.825 -16.997 1.00 80.56 87 ASP A O 1
ATOM 714 N N . MET A 1 88 ? 9.723 -10.602 -15.214 1.00 83.50 88 MET A N 1
ATOM 715 C CA . MET A 1 88 ? 10.549 -11.646 -14.610 1.00 83.50 88 MET A CA 1
ATOM 716 C C . MET A 1 88 ? 9.692 -12.796 -14.068 1.00 83.50 88 MET A C 1
ATOM 718 O O . MET A 1 88 ? 8.825 -12.612 -13.219 1.00 83.50 88 MET A O 1
ATOM 722 N N . GLN A 1 89 ? 10.000 -14.023 -14.489 1.00 82.00 89 GLN A N 1
ATOM 723 C CA . GLN A 1 89 ? 9.357 -15.215 -13.940 1.00 82.00 89 GLN A CA 1
ATOM 724 C C . GLN A 1 89 ? 10.011 -15.629 -12.622 1.00 82.00 89 GLN A C 1
ATOM 726 O O . GLN A 1 89 ? 11.164 -16.062 -12.602 1.00 82.00 89 GLN A O 1
ATOM 731 N N . LEU A 1 90 ? 9.251 -15.535 -11.531 1.00 87.88 90 LEU A N 1
ATOM 732 C CA . LEU A 1 90 ? 9.671 -16.031 -10.224 1.00 87.88 90 LE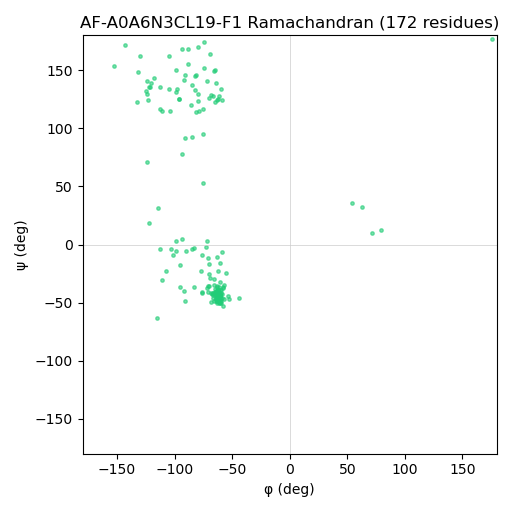U A CA 1
ATOM 733 C C . LEU A 1 90 ? 9.477 -17.540 -10.130 1.00 87.88 90 LEU A C 1
ATOM 735 O O . LEU A 1 90 ? 8.392 -18.067 -10.388 1.00 87.88 90 LEU A O 1
ATOM 739 N N . ASN A 1 91 ? 10.521 -18.244 -9.704 1.00 91.06 91 ASN A N 1
ATOM 740 C CA . ASN A 1 91 ? 10.392 -19.643 -9.333 1.00 91.06 91 ASN A CA 1
ATOM 741 C C . ASN A 1 91 ? 10.008 -19.776 -7.846 1.00 91.06 91 ASN A C 1
ATOM 743 O O . ASN A 1 91 ? 10.074 -18.836 -7.055 1.00 91.06 91 ASN A O 1
ATOM 747 N N . ARG A 1 92 ? 9.618 -20.987 -7.437 1.00 91.88 92 ARG A N 1
ATOM 748 C CA . ARG A 1 92 ? 9.175 -21.256 -6.061 1.00 91.88 92 ARG A CA 1
ATOM 749 C C . ARG A 1 92 ? 10.248 -20.963 -5.000 1.00 91.88 92 ARG A C 1
ATOM 751 O O . ARG A 1 92 ? 9.898 -20.586 -3.887 1.00 91.88 92 ARG A O 1
ATOM 758 N N . LEU A 1 93 ? 11.526 -21.156 -5.322 1.00 94.62 93 LEU A N 1
ATOM 759 C CA . LEU A 1 93 ? 12.632 -20.867 -4.410 1.00 94.62 93 LEU A CA 1
ATOM 760 C C . LEU A 1 93 ? 12.813 -19.354 -4.228 1.00 94.62 93 LEU A C 1
ATOM 762 O O . LEU A 1 93 ? 12.986 -18.912 -3.098 1.00 94.62 93 LEU A O 1
ATOM 766 N N . ASP A 1 94 ? 12.689 -18.567 -5.299 1.00 92.44 94 ASP A N 1
ATOM 767 C CA . ASP A 1 94 ? 12.748 -17.099 -5.237 1.00 92.44 94 ASP A CA 1
ATOM 768 C C . ASP A 1 94 ? 11.663 -16.543 -4.306 1.00 92.44 94 ASP A C 1
ATOM 770 O O . ASP A 1 94 ? 11.932 -15.683 -3.468 1.00 92.44 94 ASP A O 1
ATOM 774 N N . ILE A 1 95 ? 10.450 -17.099 -4.404 1.00 90.81 95 ILE A N 1
ATOM 775 C CA . ILE A 1 95 ? 9.311 -16.740 -3.551 1.00 90.81 95 ILE A CA 1
ATOM 776 C C . ILE A 1 95 ? 9.624 -17.020 -2.079 1.00 90.81 95 ILE A C 1
ATOM 778 O O . ILE A 1 95 ? 9.431 -16.150 -1.232 1.00 90.81 95 ILE A O 1
ATOM 782 N N . TYR A 1 96 ? 10.121 -18.219 -1.759 1.00 92.00 96 TYR A N 1
ATOM 783 C CA . TYR A 1 96 ? 10.453 -18.561 -0.375 1.00 92.00 96 TYR A CA 1
ATOM 784 C C . TYR A 1 96 ? 11.595 -17.714 0.177 1.00 92.00 96 TYR A C 1
ATOM 786 O O . TYR A 1 96 ? 11.493 -17.249 1.308 1.00 92.00 96 TYR A O 1
ATOM 794 N N . ASN A 1 97 ? 12.628 -17.456 -0.623 1.00 93.56 97 ASN A N 1
ATOM 795 C CA . ASN A 1 97 ? 13.746 -16.613 -0.214 1.00 93.56 97 ASN A CA 1
ATOM 796 C C . ASN A 1 97 ? 13.290 -15.177 0.075 1.00 93.56 97 ASN A C 1
ATOM 798 O O . ASN A 1 97 ? 13.763 -14.571 1.032 1.00 93.56 97 ASN A O 1
ATOM 802 N N . TYR A 1 98 ? 12.370 -14.622 -0.725 1.00 92.75 98 TYR A N 1
ATOM 803 C CA . TYR A 1 98 ? 11.817 -13.289 -0.472 1.00 92.75 98 TYR A CA 1
ATOM 804 C C . TYR A 1 98 ? 11.032 -13.249 0.845 1.00 92.75 98 TYR A C 1
ATOM 806 O O . TYR A 1 98 ? 11.247 -12.361 1.671 1.00 92.75 98 TYR A O 1
ATOM 814 N N . LEU A 1 99 ? 10.160 -14.238 1.068 1.00 89.69 99 LEU A N 1
ATOM 815 C CA . LEU A 1 99 ? 9.380 -14.332 2.302 1.00 89.69 99 LEU A CA 1
ATOM 816 C C . LEU A 1 99 ? 10.282 -14.502 3.525 1.00 89.69 99 LEU A C 1
ATOM 818 O O . LEU A 1 99 ? 10.069 -13.831 4.530 1.00 89.69 99 LEU A O 1
ATOM 822 N N . GLU A 1 100 ? 11.307 -15.348 3.448 1.00 91.06 100 GLU A N 1
ATOM 823 C CA . GLU A 1 100 ? 12.299 -15.493 4.514 1.00 91.06 100 GLU A CA 1
ATOM 824 C C . GLU A 1 100 ? 13.045 -14.177 4.755 1.00 91.06 100 GLU A C 1
ATOM 826 O O . GLU A 1 100 ? 13.169 -13.750 5.898 1.00 91.06 100 GLU A O 1
ATOM 831 N N . HIS A 1 101 ? 13.473 -13.484 3.696 1.00 91.69 101 HIS A N 1
ATOM 832 C CA . HIS A 1 101 ? 14.161 -12.201 3.810 1.00 91.69 101 HIS A CA 1
ATOM 833 C C . HIS A 1 101 ? 13.316 -11.156 4.552 1.00 91.69 101 HIS A C 1
ATOM 835 O O . HIS A 1 101 ? 13.775 -10.604 5.556 1.00 91.69 101 HIS A O 1
ATOM 841 N N . ILE A 1 102 ? 12.072 -10.930 4.111 1.00 87.81 102 ILE A N 1
ATOM 842 C CA . ILE A 1 102 ? 11.204 -9.885 4.673 1.00 87.81 102 ILE A CA 1
ATOM 843 C C . ILE A 1 102 ? 10.725 -10.224 6.095 1.00 87.81 102 ILE A C 1
ATOM 845 O O . ILE A 1 102 ? 10.449 -9.326 6.888 1.00 87.81 102 ILE A O 1
ATOM 849 N N . THR A 1 103 ? 10.664 -11.515 6.446 1.00 84.75 103 THR A N 1
ATOM 850 C CA . THR A 1 103 ? 10.228 -11.989 7.773 1.00 84.75 103 THR A CA 1
ATOM 851 C C . THR A 1 103 ? 11.375 -12.339 8.723 1.00 84.75 103 THR A C 1
ATOM 853 O O . THR A 1 103 ? 11.122 -12.597 9.898 1.00 84.75 103 THR A O 1
ATOM 856 N N . SER A 1 104 ? 12.630 -12.298 8.266 1.00 84.38 104 SER A N 1
ATOM 857 C CA . SER A 1 104 ? 13.813 -12.808 8.987 1.00 84.38 104 SER A CA 1
ATOM 858 C C . SER A 1 104 ? 14.018 -12.235 10.395 1.00 84.38 104 SER A C 1
ATOM 860 O O . SER A 1 104 ? 14.623 -12.884 11.244 1.00 84.38 104 SER A O 1
ATOM 862 N N . ASN A 1 105 ? 13.488 -11.040 10.664 1.00 80.44 105 ASN A N 1
ATOM 863 C CA . ASN A 1 105 ? 13.575 -10.361 11.959 1.00 80.44 105 ASN A CA 1
ATOM 864 C C . ASN A 1 105 ? 12.197 -10.025 12.551 1.00 80.44 105 ASN A C 1
ATOM 866 O O . ASN A 1 105 ? 12.078 -9.162 13.425 1.00 80.44 105 ASN A O 1
ATOM 870 N N . PHE A 1 106 ? 11.138 -10.685 12.075 1.00 81.44 106 PHE A N 1
ATOM 871 C CA . PHE A 1 106 ? 9.796 -10.482 12.600 1.00 81.44 106 PHE A CA 1
ATOM 872 C C . PHE A 1 106 ? 9.657 -11.170 13.962 1.00 81.44 106 PHE A C 1
AT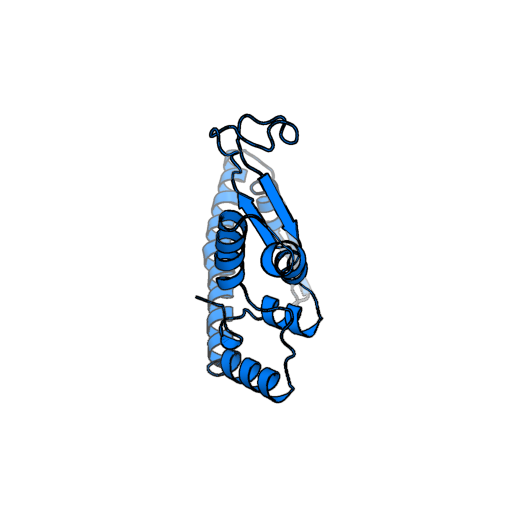OM 874 O O . PHE A 1 106 ? 9.388 -12.365 14.077 1.00 81.44 106 PHE A O 1
ATOM 881 N N . HIS A 1 107 ? 9.863 -10.397 15.026 1.00 85.81 107 HIS A N 1
ATOM 882 C CA . HIS A 1 107 ? 9.659 -10.850 16.395 1.00 85.81 107 HIS A CA 1
ATOM 883 C C . HIS A 1 107 ? 8.228 -10.539 16.825 1.00 85.81 107 HIS A C 1
ATOM 885 O O . HIS A 1 107 ? 7.967 -9.456 17.349 1.00 85.81 107 HIS A O 1
ATOM 891 N N . GLU A 1 108 ? 7.319 -11.496 16.619 1.00 85.31 108 GLU A N 1
ATOM 892 C CA . GLU A 1 108 ? 5.884 -11.369 16.924 1.00 85.31 108 GLU A CA 1
ATOM 893 C C . GLU A 1 108 ? 5.626 -10.724 18.295 1.00 85.31 108 GLU A C 1
ATOM 895 O O . GLU A 1 108 ? 4.849 -9.780 18.412 1.00 85.31 108 GLU A O 1
ATOM 900 N N . GLU A 1 109 ? 6.339 -11.171 19.331 1.00 88.25 109 GLU A N 1
ATOM 901 C CA . GLU A 1 109 ? 6.188 -10.633 20.683 1.00 88.25 109 GLU A CA 1
ATOM 902 C C . GLU A 1 109 ? 6.584 -9.154 20.793 1.00 88.25 109 GLU A C 1
ATOM 904 O O . GLU A 1 109 ? 5.888 -8.384 21.452 1.00 88.25 109 GLU A O 1
ATOM 909 N N . ARG A 1 110 ? 7.660 -8.729 20.120 1.00 87.94 110 ARG A N 1
ATOM 910 C CA . ARG A 1 110 ? 8.087 -7.321 20.123 1.00 87.94 110 ARG A CA 1
ATOM 911 C C . ARG A 1 110 ? 7.097 -6.445 19.369 1.00 87.94 110 ARG A C 1
ATOM 913 O O . ARG A 1 110 ? 6.760 -5.371 19.851 1.00 87.94 110 ARG A O 1
ATOM 920 N N . ILE A 1 111 ? 6.607 -6.922 18.224 1.00 85.56 111 ILE A N 1
ATOM 921 C CA . ILE A 1 111 ? 5.571 -6.235 17.444 1.00 85.56 111 ILE A CA 1
ATOM 922 C C . ILE A 1 111 ? 4.314 -6.061 18.300 1.00 85.56 111 ILE A C 1
ATOM 924 O O . ILE A 1 111 ? 3.784 -4.961 18.385 1.00 85.56 111 ILE A O 1
ATOM 928 N N . ARG A 1 112 ? 3.878 -7.114 19.000 1.00 87.19 112 ARG A N 1
ATOM 929 C CA . ARG A 1 112 ? 2.720 -7.052 19.900 1.00 87.19 112 ARG A CA 1
ATOM 930 C C . ARG A 1 112 ? 2.903 -6.028 21.020 1.00 87.19 112 ARG A C 1
ATOM 932 O O . ARG A 1 112 ? 1.956 -5.317 21.330 1.00 87.19 112 ARG A O 1
ATOM 939 N N . ILE A 1 113 ? 4.090 -5.952 21.628 1.00 90.00 113 ILE A N 1
ATOM 940 C CA . ILE A 1 113 ? 4.391 -4.941 22.656 1.00 90.00 113 ILE A CA 1
ATOM 941 C C . ILE A 1 113 ? 4.246 -3.536 22.072 1.00 90.00 113 ILE A C 1
ATOM 943 O O . ILE A 1 113 ? 3.512 -2.733 22.634 1.00 90.00 113 ILE A O 1
ATOM 947 N N . VAL A 1 114 ? 4.876 -3.269 20.926 1.00 88.31 114 VAL A N 1
ATOM 948 C CA . VAL A 1 114 ? 4.806 -1.956 20.270 1.00 88.31 114 VAL A CA 1
ATOM 949 C C . VAL A 1 114 ? 3.368 -1.596 19.898 1.00 88.31 114 VAL A C 1
ATOM 951 O O . VAL A 1 114 ? 2.945 -0.481 20.170 1.00 88.31 114 VAL A O 1
ATOM 954 N N . LEU A 1 115 ? 2.596 -2.527 19.331 1.00 88.00 115 LEU A N 1
ATOM 955 C CA . LEU A 1 115 ? 1.189 -2.286 18.998 1.00 88.00 115 LEU A CA 1
ATOM 956 C C . LEU A 1 115 ? 0.360 -1.957 20.244 1.00 88.00 115 LEU A C 1
ATOM 958 O O . LEU A 1 115 ? -0.375 -0.979 20.236 1.00 88.00 115 LEU A O 1
ATOM 962 N N . ASN A 1 116 ? 0.537 -2.707 21.335 1.00 90.19 116 ASN A N 1
ATOM 963 C CA . ASN A 1 116 ? -0.139 -2.411 22.598 1.00 90.19 116 ASN A CA 1
ATOM 964 C C . ASN A 1 116 ? 0.267 -1.038 23.163 1.00 90.19 116 ASN A C 1
ATOM 966 O O . ASN A 1 116 ? -0.573 -0.324 23.703 1.00 90.19 116 ASN A O 1
ATOM 970 N N . GLU A 1 117 ? 1.545 -0.662 23.066 1.00 88.69 117 GLU A N 1
ATOM 971 C CA . GLU A 1 117 ? 2.024 0.657 23.494 1.00 88.69 117 GLU A CA 1
ATOM 972 C C . GLU A 1 117 ? 1.448 1.778 22.623 1.00 88.69 117 GLU A C 1
ATOM 974 O O . GLU A 1 117 ? 1.025 2.800 23.159 1.00 88.69 117 GLU A O 1
ATOM 979 N N . MET A 1 118 ? 1.375 1.577 21.304 1.00 86.44 118 MET A N 1
ATOM 980 C CA . MET A 1 118 ? 0.747 2.515 20.373 1.00 86.44 118 MET A CA 1
ATOM 981 C C . MET A 1 118 ? -0.750 2.668 20.648 1.00 86.44 118 MET A C 1
ATOM 983 O O . MET A 1 118 ? -1.236 3.794 20.671 1.00 86.44 118 MET A O 1
ATOM 987 N N . ASP A 1 119 ? -1.461 1.572 20.920 1.00 87.94 119 ASP A N 1
ATOM 988 C CA . ASP A 1 119 ? -2.876 1.603 21.295 1.00 87.94 119 ASP A CA 1
ATOM 989 C C . ASP A 1 119 ? -3.081 2.350 22.618 1.00 87.94 119 ASP A C 1
ATOM 991 O O . ASP A 1 119 ? -3.971 3.195 22.724 1.00 87.94 119 ASP A O 1
ATOM 995 N N . CYS A 1 120 ? -2.248 2.086 23.629 1.00 88.44 120 CYS A N 1
ATOM 996 C CA . CYS A 1 120 ? -2.283 2.828 24.889 1.00 88.44 120 CYS A CA 1
ATOM 997 C C . CYS A 1 120 ? -2.012 4.318 24.668 1.00 88.44 120 CYS A C 1
ATOM 999 O O . CYS A 1 120 ? -2.766 5.145 25.168 1.00 88.44 120 CYS A O 1
ATOM 1001 N N . PHE A 1 121 ? -0.977 4.671 23.905 1.00 90.25 121 PHE A N 1
ATOM 1002 C CA . PHE A 1 121 ? -0.650 6.063 23.602 1.00 90.25 121 PHE A CA 1
ATOM 1003 C C . PHE A 1 121 ? -1.789 6.763 22.854 1.00 90.25 121 PHE A C 1
ATOM 1005 O O . PHE A 1 121 ? -2.174 7.877 23.207 1.00 90.25 121 PHE A O 1
ATOM 1012 N N . TYR A 1 122 ? -2.361 6.099 21.849 1.00 86.25 122 TYR A N 1
ATOM 1013 C CA . TYR A 1 122 ? -3.480 6.632 21.085 1.00 86.25 122 TYR A CA 1
ATOM 1014 C C . TYR A 1 122 ? -4.686 6.909 21.987 1.00 86.25 122 TYR A C 1
ATOM 1016 O O . TYR A 1 122 ? -5.218 8.012 21.971 1.00 86.25 122 TYR A O 1
ATOM 1024 N N . ASN A 1 123 ? -5.088 5.941 22.814 1.00 85.25 123 ASN A N 1
ATOM 1025 C CA . ASN A 1 123 ? -6.290 6.076 23.636 1.00 85.25 123 ASN A CA 1
ATOM 1026 C C . ASN A 1 123 ? -6.101 6.977 24.863 1.00 85.25 123 ASN A C 1
ATOM 1028 O O . ASN A 1 123 ? -7.009 7.727 25.189 1.00 85.25 123 ASN A O 1
ATOM 1032 N N . MET A 1 124 ? -4.963 6.882 25.555 1.00 85.25 124 MET A N 1
ATOM 1033 C CA . MET A 1 124 ? -4.756 7.555 26.846 1.00 85.25 124 MET A CA 1
ATOM 1034 C C . MET A 1 124 ? -4.058 8.907 26.738 1.00 85.25 124 MET A C 1
ATOM 1036 O O . MET A 1 124 ? -4.057 9.653 27.701 1.00 85.25 124 MET A O 1
ATOM 1040 N N . VAL A 1 125 ? -3.393 9.212 25.623 1.00 84.88 125 VAL A N 1
ATOM 1041 C CA . VAL A 1 125 ? -2.699 10.499 25.463 1.00 84.88 125 VAL A CA 1
ATOM 1042 C C . VAL A 1 125 ? -3.355 11.277 24.342 1.00 84.88 125 VAL A C 1
ATOM 1044 O O . VAL A 1 125 ? -3.970 12.308 24.574 1.00 84.88 125 VAL A O 1
ATOM 1047 N N . TYR A 1 126 ? -3.289 10.742 23.125 1.00 86.56 126 TYR A N 1
ATOM 1048 C CA . TYR A 1 126 ? -3.751 11.468 21.948 1.00 86.56 126 TYR A CA 1
ATOM 1049 C C . TYR A 1 126 ? -5.259 11.746 21.981 1.00 86.56 126 TYR A C 1
ATOM 1051 O O . TYR A 1 126 ? -5.677 12.878 21.748 1.00 86.56 126 TYR A O 1
ATOM 1059 N N . LEU A 1 127 ? -6.079 10.733 22.277 1.00 87.62 127 LEU A N 1
ATOM 1060 C CA . LEU A 1 127 ? -7.524 10.921 22.359 1.00 87.62 127 LEU A CA 1
ATOM 1061 C C . LEU A 1 127 ? -7.949 11.722 23.586 1.00 87.62 127 LEU A C 1
ATOM 1063 O O . LEU A 1 127 ? -8.861 12.522 23.447 1.00 87.62 127 LEU A O 1
ATOM 1067 N N . GLU A 1 128 ? -7.294 11.574 24.740 1.00 88.06 128 GLU A N 1
ATOM 1068 C CA . GLU A 1 128 ? -7.616 12.389 25.923 1.00 88.06 128 GLU A CA 1
ATOM 1069 C C . GLU A 1 128 ? -7.342 13.882 25.682 1.00 88.06 128 GLU A C 1
ATOM 1071 O O . GLU A 1 128 ? -8.169 14.724 26.044 1.00 88.06 128 GLU A O 1
ATOM 1076 N N . ASP A 1 129 ? -6.227 14.215 25.023 1.00 89.19 129 ASP A N 1
ATOM 1077 C CA . ASP A 1 129 ? -5.898 15.595 24.649 1.00 89.19 129 ASP A CA 1
ATOM 1078 C C . ASP A 1 129 ? -6.940 16.171 23.674 1.00 89.19 129 ASP A C 1
ATOM 1080 O O . ASP A 1 129 ? -7.411 17.297 23.849 1.00 89.19 129 ASP A O 1
ATOM 1084 N N . ILE A 1 130 ? -7.341 15.389 22.665 1.00 90.88 130 ILE A N 1
ATOM 1085 C CA . ILE A 1 130 ? -8.370 15.796 21.695 1.00 90.88 130 ILE A CA 1
ATOM 1086 C C . ILE A 1 130 ? -9.735 15.938 22.358 1.00 90.88 130 ILE A C 1
ATOM 1088 O O . ILE A 1 130 ? -10.430 16.920 22.115 1.00 90.88 130 ILE A O 1
ATOM 1092 N N . ASP A 1 131 ? -10.135 14.968 23.174 1.00 92.81 131 ASP A N 1
ATOM 1093 C CA . ASP A 1 131 ? -11.431 14.961 23.845 1.00 92.81 131 ASP A CA 1
ATOM 1094 C C . ASP A 1 131 ? -11.540 16.157 24.806 1.00 92.81 131 ASP A C 1
ATOM 1096 O O . ASP A 1 131 ? -12.591 16.797 24.862 1.00 92.81 131 ASP A O 1
ATOM 1100 N N . SER A 1 132 ? -10.438 16.534 25.468 1.00 92.31 132 SER A N 1
ATOM 1101 C CA . SER A 1 132 ? -10.358 17.736 26.311 1.00 92.31 132 SER A CA 1
ATOM 1102 C C . SER A 1 132 ? -10.556 19.030 25.511 1.00 92.31 132 SER A C 1
ATOM 1104 O O . SER A 1 132 ? -11.389 19.856 25.886 1.00 92.31 132 SER A O 1
ATOM 1106 N N . ASP A 1 133 ? -9.849 19.196 24.386 1.00 93.88 133 ASP A N 1
ATOM 1107 C CA . ASP A 1 133 ? -10.004 20.356 23.490 1.00 93.88 133 ASP A CA 1
ATOM 1108 C C . ASP A 1 133 ? -11.431 20.450 22.924 1.00 93.88 133 ASP A C 1
ATOM 1110 O O . ASP A 1 133 ? -12.068 21.505 22.924 1.00 93.88 133 ASP A O 1
ATOM 1114 N N . VAL A 1 134 ? -11.981 19.318 22.487 1.00 94.19 134 VAL A N 1
ATOM 1115 C CA . VAL A 1 134 ? -13.339 19.234 21.942 1.00 94.19 134 VAL A CA 1
ATOM 1116 C C . VAL A 1 134 ? -14.380 19.605 22.999 1.00 94.19 134 VAL A C 1
ATOM 1118 O O . VAL A 1 134 ? -15.329 20.337 22.698 1.00 94.19 134 VAL A O 1
ATOM 1121 N N . GLN A 1 135 ? -14.208 19.140 24.237 1.00 94.25 135 GLN A N 1
ATOM 1122 C CA . GLN A 1 135 ? -15.090 19.484 25.349 1.00 94.25 135 GLN A CA 1
ATOM 1123 C C . GLN A 1 135 ? -15.038 20.981 25.668 1.00 94.25 135 GLN A C 1
ATOM 1125 O O . GLN A 1 135 ? -16.091 21.612 25.796 1.00 94.25 135 GLN A O 1
ATOM 1130 N N . GLU A 1 136 ? -13.838 21.566 25.735 1.00 95.19 136 GLU A N 1
ATOM 1131 C CA . GLU A 1 136 ? -13.647 23.002 25.958 1.00 95.19 136 GLU A CA 1
ATOM 1132 C C . GLU A 1 136 ? -14.370 23.821 24.882 1.00 95.19 136 GLU A C 1
ATOM 1134 O O . GLU A 1 136 ? -15.177 24.696 25.204 1.00 95.19 136 GLU A O 1
ATOM 1139 N N . GLN A 1 137 ? -14.220 23.456 23.607 1.00 95.25 137 GLN A N 1
ATOM 1140 C CA . GLN A 1 137 ? -14.915 24.128 22.509 1.00 95.25 137 GLN A CA 1
ATOM 1141 C C . GLN A 1 137 ? -16.447 24.036 22.599 1.00 95.25 137 GLN A C 1
ATOM 1143 O O . GLN A 1 137 ? -17.144 24.985 22.224 1.00 95.25 137 GLN A O 1
ATOM 1148 N N . TYR A 1 138 ? -16.999 22.910 23.062 1.00 96.06 138 TYR A N 1
ATOM 1149 C CA . TYR A 1 138 ? -18.442 22.780 23.296 1.00 96.06 138 TYR A CA 1
ATOM 1150 C C . TYR A 1 138 ? -18.915 23.720 24.408 1.00 96.06 138 TYR A C 1
ATOM 1152 O O . TYR A 1 138 ? -19.936 24.394 24.241 1.00 96.06 138 TYR A O 1
ATOM 1160 N N . ILE A 1 139 ? -18.157 23.801 25.507 1.00 94.38 139 ILE A N 1
ATOM 1161 C CA . ILE A 1 139 ? -18.447 24.680 26.644 1.00 94.38 139 ILE A CA 1
ATOM 1162 C C . ILE A 1 139 ? -18.387 26.150 26.212 1.00 94.38 139 ILE A C 1
ATOM 1164 O O . ILE A 1 139 ? -19.341 26.893 26.443 1.00 94.38 139 ILE A O 1
ATOM 1168 N N . GLU A 1 140 ? -17.315 26.566 25.534 1.00 95.69 140 GLU A N 1
ATOM 1169 C CA . GLU A 1 140 ? -17.123 27.947 25.074 1.00 95.69 140 GLU A CA 1
ATOM 1170 C C . GLU A 1 140 ? -18.221 28.408 24.110 1.00 95.69 140 GLU A C 1
ATOM 1172 O O . GLU A 1 140 ? -18.691 29.547 24.181 1.00 95.69 140 GLU A O 1
ATOM 1177 N N . LYS A 1 141 ? -18.662 27.521 23.211 1.00 95.25 141 LYS A N 1
ATOM 1178 C CA . LYS A 1 141 ? -19.706 27.818 22.217 1.00 95.25 141 LYS A CA 1
ATOM 1179 C C . LYS A 1 141 ? -21.125 27.628 22.762 1.00 95.25 141 LYS A C 1
ATOM 1181 O O . LYS A 1 141 ? -22.086 27.916 22.045 1.00 95.25 141 LYS A O 1
ATOM 1186 N N . GLY A 1 142 ? -21.272 27.148 24.000 1.00 94.69 142 GLY A N 1
ATOM 1187 C CA . GLY A 1 142 ? -22.564 26.862 24.625 1.00 94.69 142 GLY A CA 1
ATOM 1188 C C . GLY A 1 142 ? -23.357 25.769 23.903 1.00 94.69 142 GLY A C 1
ATOM 1189 O O . GLY A 1 142 ? -24.584 25.844 23.829 1.00 94.69 142 GLY A O 1
ATOM 1190 N N . TRP A 1 143 ? -22.671 24.791 23.308 1.00 95.19 143 TRP A N 1
ATOM 1191 C CA . TRP A 1 143 ? -23.308 23.659 22.640 1.00 95.19 143 TRP A CA 1
ATOM 1192 C C . TRP A 1 143 ? -23.727 22.588 23.647 1.00 95.19 143 TRP A C 1
ATOM 1194 O O . TRP A 1 143 ? -23.048 22.344 24.639 1.00 95.19 143 TRP A O 1
ATOM 1204 N N . GLU A 1 144 ? -24.848 21.922 23.370 1.00 94.81 144 GLU A N 1
ATOM 1205 C CA . GLU A 1 144 ? -25.291 20.782 24.172 1.00 94.81 144 GLU A CA 1
ATOM 1206 C C . GLU A 1 144 ? -24.310 19.614 24.015 1.00 94.81 144 GLU A C 1
ATOM 1208 O O . GLU A 1 144 ? -23.985 19.223 22.891 1.00 94.81 144 GLU A O 1
ATOM 1213 N N . ILE A 1 145 ? -23.837 19.076 25.143 1.00 94.19 145 ILE A N 1
ATOM 1214 C CA . ILE A 1 145 ? -22.922 17.933 25.184 1.00 94.19 145 ILE A CA 1
ATOM 1215 C C . ILE A 1 145 ? -23.742 16.652 24.959 1.00 94.19 145 ILE A C 1
ATOM 1217 O O . ILE A 1 145 ? -24.600 16.331 25.790 1.00 94.19 145 ILE A O 1
ATOM 1221 N N . PRO A 1 146 ? -23.525 15.921 23.849 1.00 94.94 146 PRO A N 1
ATOM 1222 C CA . PRO A 1 146 ? -24.214 14.664 23.601 1.00 94.94 146 PRO A CA 1
ATOM 1223 C C . PRO A 1 146 ? -23.785 13.613 24.630 1.00 94.94 146 PRO A C 1
ATOM 1225 O O . PRO A 1 146 ? -22.659 13.617 25.128 1.00 94.94 146 PRO A O 1
ATOM 1228 N N . THR A 1 147 ? -24.692 12.693 24.950 1.00 95.62 147 THR A N 1
ATOM 1229 C CA . THR A 1 147 ? -24.430 11.616 25.908 1.00 95.62 147 THR A CA 1
ATOM 1230 C C . THR A 1 147 ? -24.852 10.268 25.349 1.00 95.62 147 THR A C 1
ATOM 1232 O O . THR A 1 147 ? -25.826 10.161 24.602 1.00 95.62 147 THR A O 1
ATOM 1235 N N . ILE A 1 148 ? -24.130 9.224 25.747 1.00 94.88 148 ILE A N 1
ATOM 1236 C CA . ILE A 1 148 ? -24.392 7.837 25.384 1.00 94.88 148 ILE A CA 1
ATOM 1237 C C . ILE A 1 148 ? -24.584 6.996 26.645 1.00 94.88 148 ILE A C 1
ATOM 1239 O O . ILE A 1 148 ? -23.821 7.081 27.609 1.00 94.88 148 ILE A O 1
ATOM 1243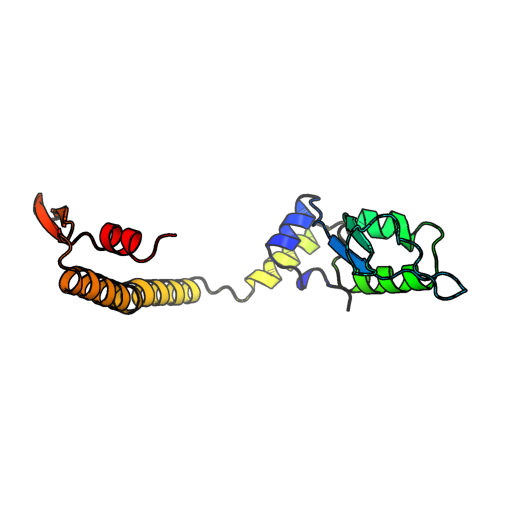 N N . THR A 1 149 ? -25.604 6.141 26.641 1.00 93.75 149 THR A N 1
ATOM 1244 C CA . THR A 1 149 ? -25.837 5.178 27.719 1.00 93.75 149 THR A CA 1
ATOM 1245 C C . THR A 1 149 ? -25.248 3.827 27.342 1.00 93.75 149 THR A C 1
ATOM 1247 O O . THR A 1 149 ? -25.580 3.250 26.307 1.00 93.75 149 THR A O 1
ATOM 1250 N N . ARG A 1 150 ? -24.381 3.291 28.202 1.00 89.88 150 ARG A N 1
ATOM 1251 C CA . ARG A 1 150 ? -23.803 1.954 28.052 1.00 89.88 150 ARG A CA 1
ATOM 1252 C C . ARG A 1 150 ? -24.136 1.099 29.265 1.00 89.88 150 ARG A C 1
ATOM 1254 O O . ARG A 1 150 ? -23.986 1.520 30.410 1.00 89.88 150 ARG A O 1
ATOM 1261 N N . LYS A 1 151 ? -24.541 -0.141 28.997 1.00 91.25 151 LYS A N 1
ATOM 1262 C CA . LYS A 1 151 ? -24.800 -1.137 30.034 1.00 91.25 151 LYS A CA 1
ATOM 1263 C C . LYS A 1 151 ? -23.491 -1.746 30.516 1.00 91.25 151 LYS A C 1
ATOM 1265 O O . LYS A 1 151 ? -22.731 -2.323 29.734 1.00 91.25 151 LYS A O 1
ATOM 1270 N N . ASN A 1 152 ? -23.238 -1.653 31.812 1.00 83.19 152 ASN A N 1
ATOM 1271 C CA . ASN A 1 152 ? -22.091 -2.266 32.455 1.00 83.19 152 ASN A CA 1
ATOM 1272 C C . ASN A 1 152 ? -22.191 -3.796 32.356 1.00 83.19 152 ASN A C 1
ATOM 1274 O O . ASN A 1 152 ? -23.160 -4.411 32.806 1.00 83.19 152 ASN A O 1
ATOM 1278 N N . LYS A 1 153 ? -21.170 -4.426 31.767 1.00 85.69 153 LYS A N 1
ATOM 1279 C CA . LYS A 1 153 ? -21.140 -5.878 31.532 1.00 85.69 153 LYS A CA 1
ATOM 1280 C C . LYS A 1 153 ? -20.985 -6.710 32.814 1.00 85.69 153 LYS A C 1
ATOM 1282 O O . LYS A 1 153 ? -21.256 -7.904 32.772 1.00 85.69 153 LYS A O 1
ATOM 1287 N N . ILE A 1 154 ? -20.559 -6.107 33.927 1.00 85.44 154 ILE A N 1
ATOM 1288 C CA . ILE A 1 154 ? -20.289 -6.803 35.195 1.00 85.44 154 ILE A CA 1
ATOM 1289 C C . ILE A 1 154 ? -21.536 -6.843 36.084 1.00 85.44 154 ILE A C 1
ATOM 1291 O O . ILE A 1 154 ? -21.888 -7.900 36.598 1.00 85.44 154 ILE A O 1
ATOM 1295 N N . ASN A 1 155 ? -22.211 -5.706 36.273 1.00 89.69 155 ASN A N 1
ATOM 1296 C CA . ASN A 1 155 ? -23.353 -5.590 37.193 1.00 89.69 155 ASN A CA 1
ATOM 1297 C C . ASN A 1 155 ? -24.699 -5.330 36.486 1.00 89.69 155 ASN A C 1
ATOM 1299 O O . ASN A 1 155 ? -25.735 -5.284 37.145 1.00 89.69 155 ASN A O 1
ATOM 1303 N N . GLY A 1 156 ? -24.699 -5.165 35.159 1.00 88.38 156 GLY A N 1
ATOM 1304 C CA . GLY A 1 156 ? -25.901 -4.944 34.358 1.00 88.38 156 GLY A CA 1
ATOM 1305 C C . GLY A 1 156 ? -26.555 -3.573 34.537 1.00 88.38 156 GLY A C 1
ATOM 1306 O O . GLY A 1 156 ? -27.673 -3.402 34.057 1.00 88.38 156 GLY A O 1
ATOM 1307 N N . GLN A 1 157 ? -25.906 -2.627 35.220 1.00 91.06 157 GLN A N 1
ATOM 1308 C CA . GLN A 1 157 ? -26.421 -1.272 35.411 1.00 91.06 157 GLN A CA 1
ATOM 1309 C C . GLN A 1 157 ? -26.121 -0.391 34.201 1.00 91.06 157 GLN A C 1
ATOM 1311 O O . GLN A 1 157 ? -25.063 -0.513 33.584 1.00 91.06 157 GLN A O 1
ATOM 1316 N N . ASP A 1 158 ? -27.041 0.513 33.885 1.00 92.19 158 ASP A N 1
ATOM 1317 C CA . ASP A 1 158 ? -26.837 1.507 32.840 1.00 92.19 158 ASP A CA 1
ATOM 1318 C C . ASP A 1 158 ? -26.044 2.693 33.395 1.00 92.19 158 ASP A C 1
ATOM 1320 O O . ASP A 1 158 ? -26.336 3.216 34.474 1.00 92.19 158 ASP A O 1
ATOM 1324 N N . HIS A 1 159 ? -25.031 3.114 32.646 1.00 88.62 159 HIS A N 1
ATOM 1325 C CA . HIS A 1 159 ? -24.246 4.302 32.938 1.00 88.62 159 HIS A CA 1
ATOM 1326 C C . HIS A 1 159 ? -24.256 5.222 31.722 1.00 88.62 159 HIS A C 1
ATOM 1328 O O . HIS A 1 159 ? -24.046 4.775 30.593 1.00 88.62 159 HIS A O 1
ATOM 1334 N N . THR A 1 160 ? -24.519 6.500 31.967 1.00 91.50 160 THR A N 1
ATOM 1335 C CA . THR A 1 160 ? -24.501 7.542 30.942 1.00 91.50 160 THR A CA 1
ATOM 1336 C C . THR A 1 160 ? -23.172 8.274 31.006 1.00 91.50 160 THR A C 1
ATOM 1338 O O . THR A 1 160 ? -22.740 8.671 32.088 1.00 91.50 160 THR A O 1
ATOM 1341 N N . PHE A 1 161 ? -22.543 8.435 29.849 1.00 90.62 161 PHE A N 1
ATOM 1342 C CA . PHE A 1 161 ? -21.269 9.122 29.671 1.00 90.62 161 PHE A CA 1
ATOM 1343 C C . PHE A 1 161 ? -21.396 10.145 28.546 1.00 90.62 161 PHE A C 1
ATOM 1345 O O . PHE A 1 161 ? -22.320 10.062 27.736 1.00 90.62 161 PHE A O 1
ATOM 1352 N N . GLU A 1 162 ? -20.471 11.095 28.495 1.00 93.25 162 GLU A N 1
ATOM 1353 C CA . GLU A 1 162 ? -20.340 12.012 27.363 1.00 93.25 162 GLU A CA 1
ATOM 1354 C C . GLU A 1 162 ? -19.968 11.231 26.097 1.00 93.25 162 GLU A C 1
ATOM 1356 O O . GLU A 1 162 ? -19.188 10.274 26.141 1.00 93.25 162 GLU A O 1
ATOM 1361 N N . ASP A 1 163 ? -20.572 11.605 24.973 1.00 94.38 163 ASP A N 1
ATOM 1362 C CA . ASP A 1 163 ? -20.325 10.972 23.681 1.00 94.38 163 ASP A CA 1
ATOM 1363 C C . ASP A 1 163 ? -19.239 11.734 22.911 1.00 94.38 163 ASP A C 1
ATOM 1365 O O . ASP A 1 163 ? -19.510 12.518 21.999 1.00 94.38 163 ASP A O 1
ATOM 1369 N N . PHE A 1 164 ? -17.985 11.508 23.306 1.00 91.69 164 PHE A N 1
ATOM 1370 C CA . PHE A 1 164 ? -16.822 12.144 22.685 1.00 91.69 164 PHE A CA 1
ATOM 1371 C C . PHE A 1 164 ? -16.645 11.794 21.204 1.00 91.69 164 PHE A C 1
ATOM 1373 O O . PHE A 1 164 ? -16.002 12.543 20.474 1.00 91.69 164 PHE A O 1
ATOM 1380 N N . GLU A 1 165 ? -17.191 10.671 20.735 1.00 91.12 165 GLU A N 1
ATOM 1381 C CA . GLU A 1 165 ? -17.147 10.303 19.317 1.00 91.12 165 GLU A CA 1
ATOM 1382 C C . GLU A 1 165 ? -18.026 11.260 18.500 1.00 91.12 165 GLU A C 1
ATOM 1384 O O . GLU A 1 165 ? -17.539 11.906 17.571 1.00 91.12 165 GLU A O 1
ATOM 1389 N N . ALA A 1 166 ? -19.274 11.469 18.936 1.00 92.50 166 ALA A N 1
ATOM 1390 C CA . ALA A 1 166 ? -20.180 12.439 18.321 1.00 92.50 166 ALA A CA 1
ATOM 1391 C C . ALA A 1 166 ? -19.663 13.886 18.430 1.00 92.50 166 ALA A C 1
ATOM 1393 O O . ALA A 1 166 ? -19.855 14.698 17.519 1.00 92.50 166 ALA A O 1
ATOM 1394 N N . MET A 1 167 ? -19.005 14.232 19.543 1.00 94.00 167 MET A N 1
ATOM 1395 C CA . MET A 1 167 ? -18.414 15.563 19.712 1.00 94.00 167 MET A CA 1
ATOM 1396 C C . MET A 1 167 ? -17.248 15.800 18.750 1.00 94.00 167 MET A C 1
ATOM 1398 O O . MET A 1 167 ? -17.177 16.862 18.124 1.00 94.00 167 MET A O 1
ATOM 1402 N N . ARG A 1 168 ? -16.365 14.805 18.590 1.00 93.06 16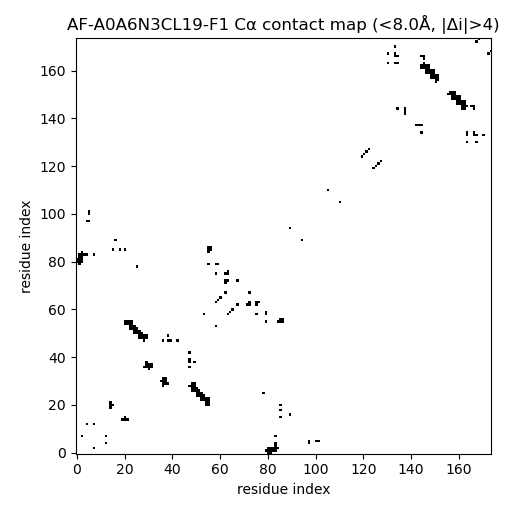8 ARG A N 1
ATOM 1403 C CA . ARG A 1 168 ? -15.240 14.859 17.650 1.00 93.06 168 ARG A CA 1
ATOM 1404 C C . ARG A 1 168 ? -15.711 14.979 16.212 1.00 93.06 168 ARG A C 1
ATOM 1406 O O . ARG A 1 168 ? -15.212 15.851 15.515 1.00 93.06 168 ARG A O 1
ATOM 1413 N N . GLU A 1 169 ? -16.699 14.193 15.788 1.00 93.12 169 GLU A N 1
ATOM 1414 C CA . GLU A 1 169 ? -17.222 14.233 14.413 1.00 93.12 169 GLU A CA 1
ATOM 1415 C C . GLU A 1 169 ? -17.719 15.635 14.014 1.00 93.12 169 GLU A C 1
ATOM 1417 O O . GLU A 1 169 ? -17.534 16.076 12.880 1.00 93.12 169 GLU A O 1
ATOM 1422 N N . LYS A 1 170 ? -18.296 16.387 14.960 1.00 91.94 170 LYS A N 1
ATOM 1423 C CA . LYS A 1 170 ? -18.750 17.761 14.707 1.00 91.94 170 LYS A CA 1
ATOM 1424 C C . LYS A 1 170 ? -17.599 18.756 14.515 1.00 91.94 170 LYS A C 1
ATOM 1426 O O . LYS A 1 170 ? -17.760 19.717 13.761 1.00 91.94 170 LYS A O 1
ATOM 1431 N N . ILE A 1 171 ? -16.489 18.592 15.235 1.00 90.06 171 ILE A N 1
ATOM 1432 C CA . ILE A 1 171 ? -15.357 19.538 15.225 1.00 90.06 171 ILE A CA 1
ATOM 1433 C C . ILE A 1 171 ? -14.315 19.157 14.168 1.00 90.06 171 ILE A C 1
ATOM 1435 O O . ILE A 1 171 ? -13.813 20.030 13.460 1.00 90.06 171 ILE A O 1
ATOM 1439 N N . TYR A 1 172 ? -14.040 17.863 14.030 1.00 87.56 172 TYR A N 1
ATOM 1440 C CA . TYR A 1 172 ? -13.057 17.265 13.133 1.00 87.56 172 TYR A CA 1
ATOM 1441 C C . TYR A 1 172 ? -13.736 16.225 12.219 1.00 87.56 172 TYR A C 1
ATOM 1443 O O . TYR A 1 172 ? -13.540 15.024 12.410 1.00 87.56 172 TYR A O 1
ATOM 1451 N N . PRO A 1 173 ? -14.561 16.654 11.244 1.00 80.00 173 PRO A N 1
ATOM 1452 C CA . PRO A 1 173 ? -15.201 15.734 10.311 1.00 80.00 173 PRO A CA 1
ATOM 1453 C C . PRO A 1 173 ? -14.157 15.106 9.379 1.00 80.00 173 PRO A C 1
ATOM 1455 O O . PRO A 1 173 ? -13.361 15.819 8.761 1.00 80.00 173 PRO A O 1
ATOM 1458 N N . CYS A 1 174 ? -14.177 13.777 9.295 1.00 57.75 174 CYS A N 1
ATOM 1459 C CA . CYS A 1 174 ? -13.345 12.973 8.399 1.00 57.75 174 CYS A CA 1
ATOM 1460 C C . CYS A 1 174 ? -14.023 12.763 7.040 1.00 57.75 174 CYS A C 1
ATOM 1462 O O . CYS A 1 174 ? -15.248 12.497 7.028 1.00 57.75 174 CYS A O 1
#

Radius of gyration: 27.92 Å; Cα contacts (8 Å, |Δi|>4): 148; chains: 1; bounding box: 47×49×72 Å

Organism: NCBI:txid454154

Solvent-accessible surface area (backbone atoms only — not comparable to full-atom values): 10561 Å² total; per-residue (Å²): 109,63,44,49,82,84,70,48,50,74,67,56,48,49,25,54,74,68,77,46,72,66,79,44,79,52,72,49,69,55,62,46,99,85,68,47,67,70,62,74,87,80,50,100,54,97,62,79,62,48,75,47,75,39,35,65,68,50,51,43,54,63,42,69,71,38,94,62,59,68,68,60,34,51,52,52,46,57,55,52,35,54,37,63,69,76,86,61,84,79,52,76,65,56,54,51,52,43,52,47,62,78,47,70,80,68,49,66,69,60,54,50,50,52,52,53,50,50,52,47,44,43,58,69,45,56,44,48,56,49,47,51,53,50,50,50,53,31,60,76,69,69,50,84,80,56,70,43,77,45,67,38,88,86,80,67,47,78,45,77,43,76,32,59,66,66,50,39,48,74,78,61,68,129

Sequence (174 aa):
MKKQLFDLTIEEFTSVLLDYQPTLELSFCCYDEKGNFINKQITDSEDEEVTVRGTYSDFYNAFLKKPCNNGVKEAVKGFLDSHFDYDMQLNRLDIYNYLEHITSNFHEERIRIVLNEMDCFYNMVYLEDIDSDVQEQYIEKGWEIPTITRKNKINGQDHTFEDFEAMREKIYPC

Secondary structure (DSSP, 8-state):
-PPPGGG--HHHHHHHHTT-PPPEEEEE--B-TTS-BTTTTT--SS---EEEEE-HHHHIIIIIIS---HHHHHHHHHHHTTS--TT----HHHHHHHHHHHHTT--HHHHHHHHHHHHHHIIIIIHHHHHHHHHHHHHHTT----EEEEE-TTT--EEEEE-HHHHHHHHS--